Protein AF-A0A1C3TYR8-F1 (afdb_monomer_lite)

Sequence (97 aa):
MKEHRSLLREKTSDAEGERARLDSIIDFERRHLLADLRAGRPDVILVDTRLLSAVPFDWLAWARSDPELQAELSRYRELEDAGGRVRILVARSGSER

pLDDT: mean 79.57, std 15.01, range [38.59, 94.94]

Foldseek 3Di:
DPPVVVVVVVVVVVVVVVVVVVVVVVVVVLVVVLVQLVVVDDQKDKDFQCPVDPDGDDVVVVLCVDPSSVVSLVQWDWDDDPVRGIIMTGGPDPPDD

Structure (mmCIF, N/CA/C/O backbone):
data_AF-A0A1C3TYR8-F1
#
_entry.id   AF-A0A1C3TYR8-F1
#
loop_
_atom_site.group_PDB
_atom_site.id
_atom_site.type_symbol
_atom_site.label_atom_id
_atom_site.label_alt_id
_atom_site.label_comp_id
_atom_site.label_asym_id
_atom_site.label_entity_id
_atom_site.label_seq_id
_atom_site.pdbx_PDB_ins_code
_atom_site.Cartn_x
_atom_site.Cartn_y
_atom_site.Cartn_z
_atom_site.occupancy
_atom_site.B_iso_or_equiv
_atom_site.auth_seq_id
_atom_site.auth_comp_id
_atom_site.auth_asym_id
_atom_site.auth_atom_id
_atom_site.pdbx_PDB_model_num
ATOM 1 N N . MET A 1 1 ? 31.235 -8.513 -36.388 1.00 56.75 1 MET A N 1
ATOM 2 C CA . MET A 1 1 ? 31.389 -8.266 -34.930 1.00 56.75 1 MET A CA 1
ATOM 3 C C . MET A 1 1 ? 30.903 -6.883 -34.457 1.00 56.75 1 MET A C 1
ATOM 5 O O . MET A 1 1 ? 30.576 -6.774 -33.285 1.00 56.75 1 MET A O 1
ATOM 9 N N . LYS A 1 2 ? 30.816 -5.827 -35.294 1.00 56.94 2 LYS A N 1
ATOM 10 C CA . LYS A 1 2 ? 30.374 -4.483 -34.840 1.00 56.94 2 LYS A CA 1
ATOM 11 C C . LYS A 1 2 ? 28.854 -4.329 -34.627 1.00 56.94 2 LYS A C 1
ATOM 13 O O . LYS A 1 2 ? 28.462 -3.624 -33.705 1.00 56.94 2 LYS A O 1
ATOM 18 N N . GLU A 1 3 ? 28.016 -5.008 -35.410 1.00 57.28 3 GLU A N 1
ATOM 19 C CA . GLU A 1 3 ? 26.547 -4.841 -35.360 1.00 57.28 3 GLU A CA 1
ATOM 20 C C . GLU A 1 3 ? 25.903 -5.421 -34.094 1.00 57.28 3 GLU A C 1
ATOM 22 O O . GLU A 1 3 ? 25.067 -4.771 -33.473 1.00 57.28 3 GLU A O 1
ATOM 27 N N . HIS A 1 4 ? 26.364 -6.590 -33.637 1.00 50.91 4 HIS A N 1
ATOM 28 C CA . HIS A 1 4 ? 25.852 -7.231 -32.418 1.00 50.91 4 HIS A CA 1
ATOM 29 C C . HIS A 1 4 ? 26.017 -6.344 -31.171 1.00 50.91 4 HIS A C 1
ATOM 31 O O . HIS A 1 4 ? 25.149 -6.313 -30.304 1.00 50.91 4 HIS A O 1
ATOM 37 N N . ARG A 1 5 ? 27.106 -5.565 -31.102 1.00 54.84 5 ARG A N 1
ATOM 38 C CA . ARG A 1 5 ? 27.379 -4.646 -29.988 1.00 54.84 5 ARG A CA 1
ATOM 39 C C . ARG A 1 5 ? 26.490 -3.397 -30.015 1.00 54.84 5 ARG A C 1
ATOM 41 O O . ARG A 1 5 ? 26.218 -2.840 -28.958 1.00 54.84 5 ARG A O 1
ATOM 48 N N . SER A 1 6 ? 26.049 -2.956 -31.196 1.00 59.19 6 SER A N 1
ATOM 49 C CA . SER A 1 6 ? 25.173 -1.784 -31.335 1.00 59.19 6 SER A CA 1
ATOM 50 C C . SER A 1 6 ? 23.747 -2.099 -30.884 1.00 59.19 6 SER A C 1
ATOM 52 O O . SER A 1 6 ? 23.189 -1.354 -30.087 1.00 59.19 6 SER A O 1
ATOM 54 N N . LEU A 1 7 ? 23.217 -3.257 -31.292 1.00 57.56 7 LEU A N 1
ATOM 55 C CA . LEU A 1 7 ? 21.883 -3.726 -30.898 1.00 57.56 7 LEU A CA 1
ATOM 56 C C . LEU A 1 7 ? 21.780 -4.014 -29.393 1.00 57.56 7 LEU A C 1
ATOM 58 O O . LEU A 1 7 ? 20.745 -3.770 -28.783 1.00 57.56 7 LEU A O 1
ATOM 62 N N . LEU A 1 8 ? 22.853 -4.522 -28.775 1.00 56.16 8 LEU A N 1
ATOM 63 C CA . LEU A 1 8 ? 22.903 -4.736 -27.325 1.00 56.16 8 LEU A CA 1
ATOM 64 C C . LEU A 1 8 ? 22.882 -3.417 -26.546 1.00 56.16 8 LEU A C 1
ATOM 66 O O . LEU A 1 8 ? 22.244 -3.361 -25.500 1.00 56.16 8 LEU A O 1
ATOM 70 N N . ARG A 1 9 ? 23.546 -2.371 -27.056 1.00 57.41 9 ARG A N 1
ATOM 71 C CA . ARG A 1 9 ? 23.606 -1.045 -26.420 1.00 57.41 9 ARG A CA 1
ATOM 72 C C . ARG A 1 9 ? 22.286 -0.281 -26.525 1.00 57.41 9 ARG A C 1
ATOM 74 O O . ARG A 1 9 ? 21.896 0.391 -25.583 1.00 57.41 9 ARG A O 1
ATOM 81 N N . GLU A 1 10 ? 21.601 -0.404 -27.654 1.00 59.12 10 GLU A N 1
ATOM 82 C CA . GLU A 1 10 ? 20.271 0.178 -27.865 1.00 59.12 10 GLU A CA 1
ATOM 83 C C . GLU A 1 10 ? 19.238 -0.488 -26.943 1.00 59.12 10 GLU A C 1
ATOM 85 O O . GLU A 1 10 ? 18.588 0.189 -26.157 1.00 59.12 10 GLU A O 1
ATOM 90 N N . LYS A 1 11 ? 19.224 -1.829 -26.883 1.00 60.06 11 LYS A N 1
ATOM 91 C CA . LYS A 1 11 ? 18.354 -2.583 -25.961 1.00 60.06 11 LYS A CA 1
ATOM 92 C C . LYS A 1 11 ? 18.619 -2.307 -24.478 1.00 60.06 11 LYS A C 1
ATOM 94 O O . LYS A 1 11 ? 17.693 -2.385 -23.678 1.00 60.06 11 LYS A O 1
ATOM 99 N N . THR A 1 12 ? 19.868 -2.039 -24.093 1.00 63.41 12 THR A N 1
ATOM 100 C CA . THR A 1 12 ? 20.204 -1.676 -22.702 1.00 63.41 12 THR A CA 1
ATOM 101 C C . THR A 1 12 ? 19.815 -0.238 -22.384 1.00 63.41 12 THR A C 1
ATOM 103 O O . THR A 1 12 ? 19.243 -0.009 -21.326 1.00 63.41 12 THR A O 1
ATOM 106 N N . SER A 1 13 ? 20.025 0.701 -23.310 1.00 64.38 13 SER A N 1
ATOM 107 C CA . SER A 1 13 ? 19.565 2.089 -23.168 1.00 64.38 13 SER A CA 1
ATOM 108 C C . SER A 1 13 ? 18.039 2.182 -23.043 1.00 64.38 13 SER A C 1
ATOM 110 O O . SER A 1 13 ? 17.537 2.947 -22.223 1.00 64.38 13 SER A O 1
ATOM 112 N N . ASP A 1 14 ? 17.300 1.382 -23.815 1.00 74.62 14 ASP A N 1
ATOM 113 C CA . ASP A 1 14 ? 15.837 1.318 -23.733 1.00 74.62 14 ASP A CA 1
ATOM 114 C C . ASP A 1 14 ? 15.373 0.712 -22.402 1.00 74.62 14 ASP A C 1
ATOM 116 O O . ASP A 1 14 ? 14.417 1.192 -21.794 1.00 74.62 14 ASP A O 1
ATOM 120 N N . ALA A 1 15 ? 16.079 -0.308 -21.904 1.00 81.00 15 ALA A N 1
ATOM 121 C CA . ALA A 1 15 ? 15.781 -0.921 -20.614 1.00 81.00 15 ALA A CA 1
ATOM 122 C C . ALA A 1 15 ? 16.057 0.025 -19.432 1.00 81.00 15 ALA A C 1
ATOM 124 O O . ALA A 1 15 ? 15.282 0.045 -18.479 1.00 81.00 15 ALA A O 1
ATOM 125 N N . GLU A 1 16 ? 17.128 0.820 -19.487 1.00 85.06 16 GLU A N 1
ATOM 126 C CA . GLU A 1 16 ? 17.443 1.832 -18.471 1.00 85.06 16 GLU A CA 1
ATOM 127 C C . GLU A 1 16 ? 16.421 2.974 -18.472 1.00 85.06 16 GLU A C 1
ATOM 129 O O . GLU A 1 16 ? 15.947 3.380 -17.409 1.00 85.06 16 GLU A O 1
ATOM 134 N N . GLY A 1 17 ? 16.031 3.457 -19.657 1.00 86.75 17 GLY A N 1
ATOM 135 C CA . GLY A 1 17 ? 14.995 4.480 -19.800 1.00 86.75 17 GLY A CA 1
ATOM 136 C C . GLY A 1 17 ? 13.633 4.010 -19.288 1.00 86.75 17 GLY A C 1
ATOM 137 O O . GLY A 1 17 ? 12.969 4.726 -18.535 1.00 86.75 17 GLY A O 1
ATOM 138 N N . GLU A 1 18 ? 13.239 2.783 -19.628 1.00 88.50 18 GLU A N 1
ATOM 139 C CA . GLU A 1 18 ? 12.000 2.183 -19.129 1.00 88.50 18 GLU A CA 1
ATOM 140 C C . GLU A 1 18 ? 12.059 1.954 -17.615 1.00 88.50 18 GLU A C 1
ATOM 142 O O . GLU A 1 18 ? 11.093 2.230 -16.903 1.00 88.50 18 GLU A O 1
ATOM 147 N N . ARG A 1 19 ? 13.214 1.530 -17.088 1.00 88.81 19 ARG A N 1
ATOM 148 C CA . ARG A 1 19 ? 13.411 1.370 -15.646 1.00 88.81 19 ARG A CA 1
ATOM 149 C C . ARG A 1 19 ? 13.237 2.693 -14.905 1.00 88.81 19 ARG A C 1
ATOM 151 O O . ARG A 1 19 ? 12.465 2.743 -13.953 1.00 88.81 19 ARG A O 1
ATOM 158 N N . ALA A 1 20 ? 13.879 3.760 -15.378 1.00 91.69 20 ALA A N 1
ATOM 159 C CA . ALA A 1 20 ? 13.750 5.090 -14.789 1.00 91.69 20 ALA A CA 1
ATOM 160 C C . ALA A 1 20 ? 12.295 5.588 -14.815 1.00 91.69 20 ALA A C 1
ATOM 162 O O . ALA A 1 20 ? 11.818 6.196 -13.855 1.00 91.69 20 ALA A O 1
ATOM 163 N N . ARG A 1 21 ? 11.558 5.292 -15.893 1.00 91.25 21 ARG A N 1
ATOM 164 C CA . ARG A 1 21 ? 10.134 5.616 -15.991 1.00 91.25 21 ARG A CA 1
ATOM 165 C C . ARG A 1 21 ? 9.304 4.857 -14.956 1.00 91.25 21 ARG A C 1
ATOM 167 O O . ARG A 1 21 ? 8.499 5.484 -14.269 1.00 91.25 21 ARG A O 1
ATOM 174 N N . LEU A 1 2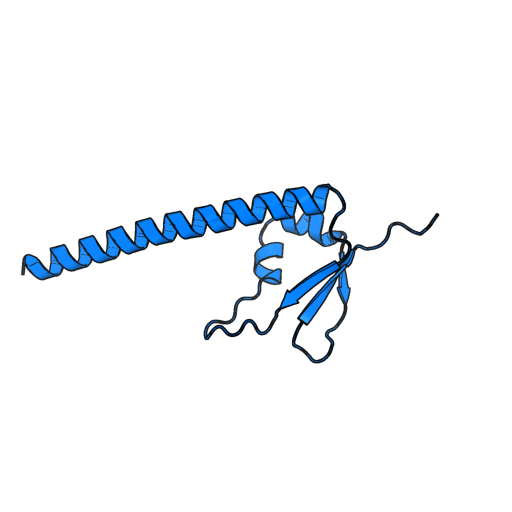2 ? 9.501 3.548 -14.819 1.00 89.19 22 LEU A N 1
ATOM 175 C CA . LEU A 1 22 ? 8.797 2.738 -13.820 1.00 89.19 22 LEU A CA 1
ATOM 176 C C . LEU A 1 22 ? 9.121 3.189 -12.394 1.00 89.19 22 LEU A C 1
ATOM 178 O O . LEU A 1 22 ? 8.204 3.334 -11.589 1.00 89.19 22 LEU A O 1
ATOM 182 N N . ASP A 1 23 ? 10.388 3.485 -12.102 1.00 91.62 23 ASP A N 1
ATOM 183 C CA . ASP A 1 23 ? 10.800 4.001 -10.795 1.00 91.62 23 ASP A CA 1
ATOM 184 C C . ASP A 1 23 ? 10.111 5.350 -10.499 1.00 91.62 23 ASP A C 1
ATOM 186 O O . ASP A 1 23 ? 9.579 5.545 -9.408 1.00 91.62 23 ASP A O 1
ATOM 190 N N . SER A 1 24 ? 9.981 6.237 -11.496 1.00 91.62 24 SER A N 1
ATOM 191 C CA . SER A 1 24 ? 9.257 7.510 -11.331 1.00 91.62 24 SER A CA 1
ATOM 192 C C . SER A 1 24 ? 7.764 7.334 -11.020 1.00 91.62 24 SER A C 1
ATOM 194 O O . SER A 1 24 ? 7.193 8.116 -10.254 1.00 91.62 24 SER A O 1
ATOM 196 N N . ILE A 1 25 ? 7.131 6.298 -11.583 1.00 91.25 25 ILE A N 1
ATOM 197 C CA . ILE A 1 25 ? 5.733 5.955 -11.297 1.00 91.25 25 ILE A CA 1
ATOM 198 C C . ILE A 1 25 ? 5.627 5.425 -9.867 1.00 91.25 25 ILE A C 1
ATOM 200 O O . ILE A 1 25 ? 4.772 5.882 -9.114 1.00 91.25 25 ILE A O 1
ATOM 204 N N . ILE A 1 26 ? 6.526 4.523 -9.465 1.00 90.00 26 ILE A N 1
ATOM 205 C CA . ILE A 1 26 ? 6.561 3.979 -8.102 1.00 90.00 26 ILE A CA 1
ATOM 206 C C . ILE A 1 26 ? 6.715 5.110 -7.075 1.00 90.00 26 ILE A C 1
ATOM 208 O O . ILE A 1 26 ? 5.964 5.159 -6.100 1.00 90.00 26 ILE A O 1
ATOM 212 N N . ASP A 1 27 ? 7.625 6.055 -7.310 1.00 93.00 27 ASP A N 1
ATOM 213 C CA . ASP A 1 27 ? 7.839 7.205 -6.425 1.00 93.00 27 ASP A CA 1
ATOM 214 C C . ASP A 1 27 ? 6.633 8.152 -6.377 1.00 93.00 27 ASP A C 1
ATOM 216 O O . ASP A 1 27 ? 6.325 8.745 -5.337 1.00 93.00 27 ASP A O 1
ATOM 220 N N . PHE A 1 28 ? 5.940 8.332 -7.501 1.00 93.31 28 PHE A N 1
ATOM 221 C CA . PHE A 1 28 ? 4.713 9.119 -7.552 1.00 93.31 28 PHE A CA 1
ATOM 222 C C . PHE A 1 28 ? 3.598 8.474 -6.720 1.00 93.31 28 PHE A C 1
ATOM 224 O O . PHE A 1 28 ? 3.026 9.145 -5.856 1.00 93.31 28 PHE A O 1
ATOM 231 N N . GLU A 1 29 ? 3.337 7.185 -6.939 1.00 90.69 29 GLU A N 1
ATOM 232 C CA . GLU A 1 29 ? 2.309 6.409 -6.237 1.00 90.69 29 GLU A CA 1
ATOM 233 C C . GLU A 1 29 ? 2.600 6.337 -4.735 1.00 90.69 29 GLU A C 1
ATOM 235 O O . GLU A 1 29 ? 1.728 6.609 -3.907 1.00 90.69 29 GLU A O 1
ATOM 240 N N . ARG A 1 30 ? 3.860 6.074 -4.362 1.00 92.88 30 ARG A N 1
ATOM 241 C CA . ARG A 1 30 ? 4.302 6.044 -2.962 1.00 92.88 30 ARG A CA 1
ATOM 242 C C . ARG A 1 30 ? 3.994 7.356 -2.243 1.00 92.88 30 ARG A C 1
ATOM 244 O O . ARG A 1 30 ? 3.488 7.335 -1.121 1.00 92.88 30 ARG A O 1
ATOM 251 N N . ARG A 1 31 ? 4.305 8.500 -2.863 1.00 94.50 31 ARG A N 1
ATOM 252 C CA . ARG A 1 31 ? 4.064 9.819 -2.255 1.00 94.50 31 ARG A CA 1
ATOM 253 C C . ARG A 1 31 ? 2.579 10.106 -2.064 1.00 94.50 31 ARG A C 1
ATOM 255 O O . ARG A 1 31 ? 2.218 10.652 -1.024 1.00 94.50 31 ARG A O 1
ATOM 262 N N . HIS A 1 32 ? 1.739 9.738 -3.029 1.00 92.31 32 HIS A N 1
ATOM 263 C CA . HIS A 1 32 ? 0.290 9.933 -2.925 1.00 92.31 32 HIS A CA 1
ATOM 264 C C . HIS A 1 32 ? -0.312 9.045 -1.844 1.00 92.31 32 HIS A C 1
ATOM 266 O O . HIS A 1 32 ? -1.011 9.549 -0.971 1.00 92.31 32 HIS A O 1
ATOM 272 N N . LEU A 1 33 ? 0.064 7.765 -1.817 1.00 90.69 33 LEU A N 1
ATOM 273 C CA . LEU A 1 33 ? -0.365 6.849 -0.768 1.00 90.69 33 LEU A CA 1
ATOM 274 C C . LEU A 1 33 ? 0.019 7.367 0.625 1.00 90.69 33 LEU A C 1
ATOM 276 O O . LEU A 1 33 ? -0.817 7.401 1.521 1.00 90.69 33 LEU A O 1
ATOM 280 N N . LEU A 1 34 ? 1.264 7.814 0.819 1.00 94.12 34 LEU A N 1
ATOM 281 C CA . LEU A 1 34 ? 1.695 8.401 2.093 1.00 94.12 34 LEU A CA 1
ATOM 282 C C . LEU A 1 34 ? 0.887 9.645 2.473 1.00 94.12 34 LEU A C 1
ATOM 284 O O . LEU A 1 34 ? 0.554 9.818 3.646 1.00 94.12 34 LEU A O 1
ATOM 288 N N . ALA A 1 35 ? 0.599 10.519 1.506 1.00 94.12 35 ALA A N 1
ATOM 289 C CA . ALA A 1 35 ? -0.191 11.721 1.741 1.00 94.12 35 ALA A CA 1
ATOM 290 C C . ALA A 1 35 ? -1.614 11.373 2.196 1.00 94.12 35 ALA A C 1
ATOM 292 O O . ALA A 1 35 ? -2.079 11.929 3.192 1.00 94.12 35 ALA A O 1
ATOM 293 N N . ASP A 1 36 ? -2.254 10.411 1.531 1.00 92.00 36 ASP A N 1
ATOM 294 C CA . ASP A 1 36 ? -3.581 9.930 1.908 1.00 92.00 36 ASP A CA 1
ATOM 295 C C . ASP A 1 36 ? -3.557 9.345 3.324 1.00 92.00 36 ASP A C 1
ATOM 297 O O . ASP A 1 36 ? -4.293 9.819 4.196 1.00 92.00 36 ASP A O 1
ATOM 301 N N . LEU A 1 37 ? -2.647 8.397 3.596 1.00 92.12 37 LEU A N 1
ATOM 302 C CA . LEU A 1 37 ? -2.541 7.724 4.899 1.00 92.12 37 LEU A CA 1
ATOM 303 C C . LEU A 1 37 ? -2.363 8.720 6.053 1.00 92.12 37 LEU A C 1
ATOM 305 O O . LEU A 1 37 ? -2.993 8.582 7.106 1.00 92.12 37 LEU A O 1
ATOM 309 N N . ARG A 1 38 ? -1.543 9.757 5.847 1.00 92.81 38 ARG A N 1
ATOM 310 C CA . ARG A 1 38 ? -1.311 10.834 6.824 1.00 92.81 38 ARG A CA 1
ATOM 311 C C . ARG A 1 38 ? -2.520 11.743 7.011 1.00 92.81 38 ARG A C 1
ATOM 313 O O . ARG A 1 38 ? -2.712 12.264 8.106 1.00 92.81 38 ARG A O 1
ATOM 320 N N . ALA A 1 39 ? -3.348 11.903 5.983 1.00 90.75 39 ALA A N 1
ATOM 321 C CA . ALA A 1 39 ? -4.628 12.594 6.083 1.00 90.75 39 ALA A CA 1
ATOM 322 C C . ALA A 1 39 ? -5.700 11.768 6.825 1.00 90.75 39 ALA A C 1
ATOM 324 O O . ALA A 1 39 ? -6.841 12.215 6.942 1.00 90.75 39 ALA A O 1
ATOM 325 N N . GLY A 1 40 ? -5.354 10.579 7.336 1.00 82.94 40 GLY A N 1
ATOM 326 C CA . GLY A 1 40 ? -6.278 9.700 8.050 1.00 82.94 40 GLY A CA 1
ATOM 327 C C . GLY A 1 40 ? -7.250 8.974 7.123 1.00 82.94 40 GLY A C 1
ATOM 328 O O . GLY A 1 40 ? -8.315 8.558 7.565 1.00 82.94 40 GLY A O 1
ATOM 329 N N . ARG A 1 41 ? -6.911 8.847 5.837 1.00 83.38 41 ARG A N 1
ATOM 330 C CA . ARG A 1 41 ? -7.690 8.115 4.831 1.00 83.38 41 ARG A CA 1
ATOM 331 C C . ARG A 1 41 ? -6.747 7.165 4.081 1.00 83.38 41 ARG A C 1
ATOM 333 O O . ARG A 1 41 ? -5.569 7.459 3.977 1.00 83.38 41 ARG A O 1
ATOM 340 N N . PRO A 1 42 ? -7.197 6.044 3.517 1.00 88.56 42 PRO A N 1
ATOM 341 C CA . PRO A 1 42 ? -8.537 5.471 3.590 1.00 88.56 42 PRO A CA 1
ATOM 342 C C . PRO A 1 42 ? -8.774 4.683 4.891 1.00 88.56 42 PRO A C 1
ATOM 344 O O . PRO A 1 42 ? -7.840 4.171 5.481 1.00 88.56 42 PRO A O 1
ATOM 347 N N . ASP A 1 43 ? -10.027 4.482 5.306 1.00 90.00 43 ASP A N 1
ATOM 348 C CA . ASP A 1 43 ? -10.338 3.599 6.448 1.00 90.00 43 ASP A CA 1
ATOM 349 C C . ASP A 1 43 ? -10.091 2.113 6.146 1.00 90.00 43 ASP A C 1
ATOM 351 O O . ASP A 1 43 ? -9.918 1.297 7.051 1.00 90.00 43 ASP A O 1
ATOM 355 N N . VAL A 1 44 ? -10.095 1.748 4.863 1.00 90.06 44 VAL A N 1
ATOM 356 C CA . VAL A 1 44 ? -9.898 0.380 4.383 1.00 90.06 44 VAL A CA 1
ATOM 357 C C . VAL A 1 44 ? -8.956 0.394 3.184 1.00 90.06 44 VAL A C 1
ATOM 359 O O . VAL A 1 44 ? -9.166 1.143 2.233 1.00 90.06 44 VAL A O 1
ATOM 362 N N . ILE A 1 45 ? -7.949 -0.476 3.209 1.00 90.75 45 ILE A N 1
ATOM 363 C CA . ILE A 1 45 ? -7.061 -0.766 2.081 1.00 90.75 45 ILE A CA 1
ATOM 364 C C . ILE A 1 45 ? -7.333 -2.202 1.643 1.00 90.75 45 ILE A C 1
ATOM 366 O O . ILE A 1 45 ? -7.265 -3.133 2.449 1.00 90.75 45 ILE A O 1
ATOM 370 N N . LEU A 1 46 ? -7.633 -2.375 0.360 1.00 88.31 46 LEU A N 1
ATOM 371 C CA . LEU A 1 46 ? -7.814 -3.680 -0.264 1.00 88.31 46 LEU A CA 1
ATOM 372 C C . LEU A 1 46 ? -6.575 -3.997 -1.091 1.00 88.31 46 LEU A C 1
ATOM 374 O O . LEU A 1 46 ? -6.221 -3.247 -1.997 1.00 88.31 46 LEU A O 1
ATOM 378 N N . VAL A 1 47 ? -5.927 -5.110 -0.772 1.00 86.06 47 VAL A N 1
ATOM 379 C CA . VAL A 1 47 ? -4.739 -5.584 -1.475 1.00 86.06 47 VAL A CA 1
ATOM 380 C C . VAL A 1 47 ? -5.098 -6.886 -2.165 1.00 86.06 47 VAL A C 1
ATOM 382 O O . VAL A 1 47 ? -5.362 -7.895 -1.511 1.00 86.06 47 VAL A O 1
ATOM 385 N N . ASP A 1 48 ? -5.112 -6.864 -3.492 1.00 79.50 48 ASP A N 1
ATOM 386 C CA . ASP A 1 48 ? -5.251 -8.081 -4.281 1.00 79.50 48 ASP A CA 1
ATOM 387 C C . ASP A 1 48 ? -3.977 -8.924 -4.130 1.00 79.50 48 ASP A C 1
ATOM 389 O O . ASP A 1 48 ? -2.879 -8.490 -4.484 1.00 79.50 48 ASP A O 1
ATOM 393 N N . THR A 1 49 ? -4.116 -10.125 -3.566 1.00 72.19 49 THR A N 1
ATOM 394 C CA . THR A 1 49 ? -3.001 -11.061 -3.351 1.00 72.19 49 THR A CA 1
AT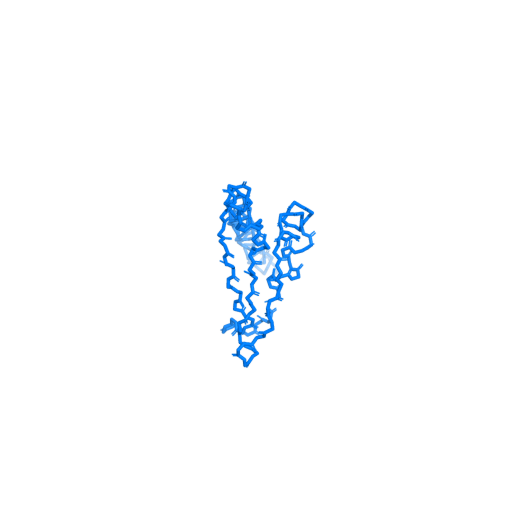OM 395 C C . THR A 1 49 ? -2.827 -12.035 -4.517 1.00 72.19 49 THR A C 1
ATOM 397 O O . THR A 1 49 ? -1.887 -12.831 -4.523 1.00 72.19 49 THR A O 1
ATOM 400 N N . ARG A 1 50 ? -3.719 -11.979 -5.514 1.00 69.44 50 ARG A N 1
ATOM 401 C CA . ARG A 1 50 ? -3.749 -12.845 -6.698 1.00 69.44 50 ARG A CA 1
ATOM 402 C C . ARG A 1 50 ? -3.786 -12.065 -8.004 1.00 69.44 50 ARG A C 1
ATOM 404 O O . ARG A 1 50 ? -4.277 -12.610 -8.997 1.00 69.44 50 ARG A O 1
ATOM 411 N N . LEU A 1 51 ? -3.265 -10.834 -8.011 1.00 62.53 51 LEU A N 1
ATOM 412 C CA . LEU A 1 51 ? -3.024 -10.060 -9.230 1.00 62.53 51 LEU A CA 1
ATOM 413 C C . LEU A 1 51 ? -2.598 -11.023 -10.347 1.00 62.53 51 LEU A C 1
ATOM 415 O O . LEU A 1 51 ? -1.641 -11.775 -10.160 1.00 62.53 51 LEU A O 1
ATOM 419 N N . LEU A 1 52 ? -3.375 -11.041 -11.442 1.00 52.56 52 LEU A N 1
ATOM 420 C CA . LEU A 1 52 ? -3.325 -11.948 -12.610 1.00 52.56 52 LEU A CA 1
ATOM 421 C C . LEU A 1 52 ? -2.022 -11.804 -13.421 1.00 52.56 52 LEU A C 1
ATOM 423 O O . LEU A 1 52 ? -2.008 -11.655 -14.639 1.00 52.56 52 LEU A O 1
ATOM 427 N N . SER A 1 53 ? -0.908 -11.799 -12.721 1.00 57.19 53 SER A N 1
ATOM 428 C CA . SER A 1 53 ? 0.442 -11.648 -13.200 1.00 57.19 53 SER A CA 1
ATOM 429 C C . SER A 1 53 ? 1.097 -13.021 -13.120 1.00 57.19 53 SER A C 1
ATOM 431 O O . SER A 1 53 ? 0.979 -13.725 -12.119 1.00 57.19 53 SER A O 1
ATOM 433 N N . ALA A 1 54 ? 1.832 -13.407 -14.163 1.00 60.09 54 ALA A N 1
ATOM 434 C CA . ALA A 1 54 ? 2.697 -14.588 -14.116 1.00 60.09 54 ALA A CA 1
ATOM 435 C C . ALA A 1 54 ? 3.802 -14.466 -13.042 1.00 60.09 54 ALA A C 1
ATOM 437 O O . ALA A 1 54 ? 4.486 -15.443 -12.743 1.00 60.09 54 ALA A O 1
ATOM 438 N N . VAL A 1 55 ? 3.978 -13.269 -12.469 1.00 66.06 55 VAL A N 1
ATOM 439 C CA . VAL A 1 55 ? 4.946 -12.958 -11.423 1.00 66.06 55 VAL A CA 1
ATOM 440 C C . VAL A 1 55 ? 4.208 -12.643 -10.116 1.00 66.06 55 VAL A C 1
ATOM 442 O O . VAL A 1 55 ? 3.443 -11.674 -10.073 1.00 66.06 55 VAL A O 1
ATOM 445 N N . PRO A 1 56 ? 4.432 -13.414 -9.040 1.00 69.44 56 PRO A N 1
ATOM 446 C CA . PRO A 1 56 ? 3.883 -13.087 -7.733 1.00 69.44 56 PRO A CA 1
ATOM 447 C C . PRO A 1 56 ? 4.492 -11.774 -7.225 1.00 69.44 56 PRO A C 1
ATOM 449 O O . PRO A 1 56 ? 5.710 -11.599 -7.243 1.00 69.44 56 PRO A O 1
ATOM 452 N N . PHE A 1 57 ? 3.647 -10.861 -6.752 1.00 76.88 57 PHE A N 1
ATOM 453 C CA . PHE A 1 57 ? 4.072 -9.607 -6.136 1.00 76.88 57 PHE A CA 1
ATOM 454 C C . PHE A 1 57 ? 3.370 -9.431 -4.791 1.00 76.88 57 PHE A C 1
ATOM 456 O O . PHE A 1 57 ? 2.153 -9.270 -4.733 1.00 76.88 57 PHE A O 1
ATOM 463 N N . ASP A 1 58 ? 4.140 -9.466 -3.702 1.00 81.75 58 ASP A N 1
ATOM 464 C CA . ASP A 1 58 ? 3.622 -9.187 -2.363 1.00 81.75 58 ASP A CA 1
ATOM 465 C C . ASP A 1 58 ? 3.701 -7.683 -2.088 1.00 81.75 58 ASP A C 1
ATOM 467 O O . ASP A 1 58 ? 4.697 -7.163 -1.574 1.00 81.75 58 ASP A O 1
ATOM 471 N N . TRP A 1 59 ? 2.627 -6.979 -2.448 1.00 86.12 59 TRP A N 1
ATOM 472 C CA . TRP A 1 59 ? 2.510 -5.539 -2.230 1.00 86.12 59 TRP A CA 1
ATOM 473 C C . TRP A 1 59 ? 2.693 -5.156 -0.758 1.00 86.12 59 TRP A C 1
ATOM 475 O O . TRP A 1 59 ? 3.293 -4.124 -0.464 1.00 86.12 59 TRP A O 1
ATOM 485 N N . LEU A 1 60 ? 2.216 -5.977 0.185 1.00 87.12 60 LEU A N 1
ATOM 486 C CA . LEU A 1 60 ? 2.296 -5.632 1.603 1.00 87.12 60 LEU A CA 1
ATOM 487 C C . LEU A 1 60 ? 3.714 -5.803 2.144 1.00 87.12 60 LEU A C 1
ATOM 489 O O . LEU A 1 60 ? 4.154 -4.987 2.953 1.00 87.12 60 LEU A O 1
ATOM 493 N N . ALA A 1 61 ? 4.439 -6.830 1.696 1.00 87.50 61 ALA A N 1
ATOM 494 C CA . ALA A 1 61 ? 5.858 -6.968 2.009 1.00 87.50 61 ALA A CA 1
ATOM 495 C C . ALA A 1 61 ? 6.669 -5.792 1.442 1.00 87.50 61 ALA A C 1
ATOM 497 O O . ALA A 1 61 ? 7.493 -5.224 2.158 1.00 87.50 61 ALA A O 1
ATOM 498 N N . TRP A 1 62 ? 6.385 -5.377 0.201 1.00 88.69 62 TRP A N 1
ATOM 499 C CA . TRP A 1 62 ? 6.990 -4.183 -0.392 1.00 88.69 62 TRP A CA 1
ATOM 500 C C . TRP A 1 62 ? 6.678 -2.922 0.430 1.00 88.69 62 TRP A C 1
ATOM 502 O O . TRP A 1 62 ? 7.600 -2.235 0.864 1.00 88.69 62 TRP A O 1
ATOM 512 N N . ALA A 1 63 ? 5.408 -2.657 0.741 1.00 90.31 63 ALA A N 1
ATOM 513 C CA . ALA A 1 63 ? 5.008 -1.462 1.482 1.00 90.31 63 ALA A CA 1
ATOM 514 C C . ALA A 1 63 ? 5.583 -1.431 2.910 1.00 90.31 63 ALA A C 1
ATOM 516 O O . ALA A 1 63 ? 5.960 -0.374 3.402 1.00 90.31 63 ALA A O 1
ATOM 517 N N . ARG A 1 64 ? 5.697 -2.590 3.576 1.00 90.31 64 ARG A N 1
ATOM 518 C CA . ARG A 1 64 ? 6.325 -2.705 4.905 1.00 90.31 64 ARG A CA 1
ATOM 519 C C . ARG A 1 64 ? 7.851 -2.581 4.872 1.00 90.31 64 ARG A C 1
ATOM 521 O O . ARG A 1 64 ? 8.432 -2.346 5.923 1.00 90.31 64 ARG A O 1
ATOM 528 N N . SER A 1 65 ? 8.496 -2.756 3.718 1.00 91.69 65 SER A N 1
ATOM 529 C CA . SER A 1 65 ? 9.945 -2.536 3.582 1.00 91.69 65 SER A CA 1
ATOM 530 C C . SER A 1 65 ? 10.320 -1.051 3.575 1.00 91.69 65 SER A C 1
ATOM 532 O O . SER A 1 65 ? 11.468 -0.703 3.848 1.00 91.69 65 SER A O 1
ATOM 534 N N . ASP A 1 66 ? 9.347 -0.180 3.302 1.00 93.31 66 ASP A N 1
ATOM 535 C CA . ASP A 1 66 ? 9.504 1.263 3.349 1.00 93.31 66 ASP A CA 1
ATOM 536 C C . ASP A 1 66 ? 9.207 1.802 4.760 1.00 93.31 66 ASP A C 1
ATOM 538 O O . ASP A 1 66 ? 8.073 1.670 5.229 1.00 93.31 66 ASP A O 1
ATOM 542 N N . PRO A 1 67 ? 10.173 2.436 5.454 1.00 94.81 67 PRO A N 1
ATOM 543 C CA . PRO A 1 67 ? 9.983 2.845 6.846 1.00 94.81 67 PRO A CA 1
ATOM 544 C C . PRO A 1 67 ? 8.836 3.839 7.060 1.00 94.81 67 PRO A C 1
ATOM 546 O O . PRO A 1 67 ? 8.161 3.787 8.090 1.00 94.81 67 PRO A O 1
ATOM 549 N N . GLU A 1 68 ? 8.597 4.743 6.104 1.00 94.94 68 GLU A N 1
ATOM 550 C CA . GLU A 1 68 ? 7.528 5.737 6.224 1.00 94.94 68 GLU A CA 1
ATOM 551 C C . GLU A 1 68 ? 6.157 5.091 6.041 1.00 94.94 68 GLU A C 1
ATOM 553 O O .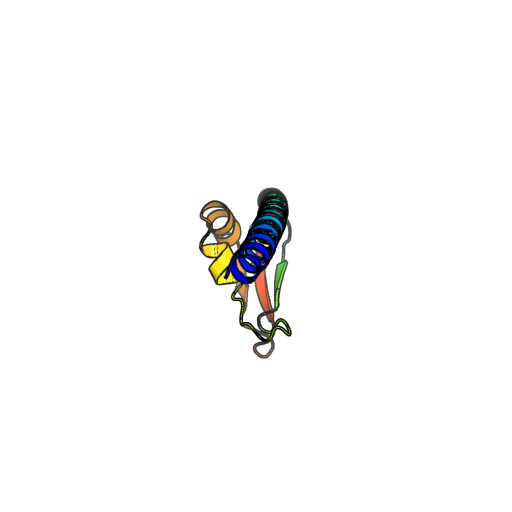 GLU A 1 68 ? 5.257 5.316 6.853 1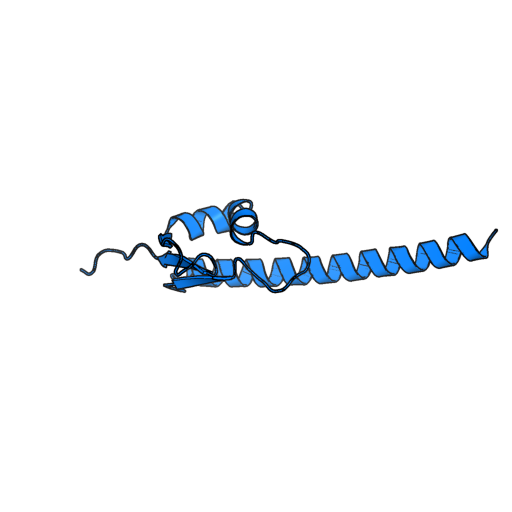.00 94.94 68 GLU A O 1
ATOM 558 N N . LEU A 1 69 ? 5.999 4.248 5.015 1.00 93.69 69 LEU A N 1
ATOM 559 C CA . LEU A 1 69 ? 4.745 3.520 4.812 1.00 93.69 69 LEU A CA 1
ATOM 560 C C . LEU A 1 69 ? 4.486 2.553 5.961 1.00 93.69 69 LEU A C 1
ATOM 562 O O . LEU A 1 69 ? 3.358 2.471 6.438 1.00 93.69 69 LEU A O 1
ATOM 566 N N . GLN A 1 70 ? 5.509 1.851 6.450 1.00 94.19 70 GLN A N 1
ATOM 567 C CA . GLN A 1 70 ? 5.372 0.939 7.580 1.00 94.19 70 GLN A CA 1
ATOM 568 C C . GLN A 1 70 ? 4.849 1.660 8.829 1.00 94.19 70 GLN A C 1
ATOM 570 O O . GLN A 1 70 ? 3.965 1.135 9.514 1.00 94.19 70 GLN A O 1
ATOM 575 N N . ALA A 1 71 ? 5.365 2.859 9.118 1.00 94.25 71 ALA A N 1
ATOM 576 C CA . ALA A 1 71 ? 4.909 3.660 10.247 1.00 94.25 71 ALA A CA 1
ATOM 577 C C . ALA A 1 71 ? 3.416 4.003 10.129 1.00 94.25 71 ALA A C 1
ATOM 579 O O . ALA A 1 71 ? 2.667 3.809 11.089 1.00 94.25 71 ALA A O 1
ATOM 580 N N . GLU A 1 72 ? 2.957 4.435 8.954 1.00 94.00 72 GLU A N 1
ATOM 581 C CA . GLU A 1 72 ? 1.543 4.758 8.734 1.00 94.00 72 GLU A CA 1
ATOM 582 C C . GLU A 1 72 ? 0.650 3.501 8.726 1.00 94.00 72 GLU A C 1
ATOM 584 O O . GLU A 1 72 ? -0.391 3.465 9.386 1.00 94.00 72 GLU A O 1
ATOM 589 N N . LEU A 1 73 ? 1.083 2.422 8.067 1.00 92.56 73 LEU A N 1
ATOM 590 C CA . LEU A 1 73 ? 0.356 1.150 7.989 1.00 92.56 73 LEU A CA 1
ATOM 591 C C . LEU A 1 73 ? 0.236 0.442 9.347 1.00 92.56 73 LEU A C 1
ATOM 593 O O . LEU A 1 73 ? -0.681 -0.355 9.537 1.00 92.56 73 LEU A O 1
ATOM 597 N N . SER A 1 74 ? 1.100 0.746 10.321 1.00 91.62 74 SER A N 1
ATOM 598 C CA . SER A 1 74 ? 0.991 0.214 11.690 1.00 91.62 74 SER A CA 1
ATOM 599 C C . SER A 1 74 ? -0.325 0.595 12.390 1.00 91.62 74 SER A C 1
ATOM 601 O O . SER A 1 74 ? -0.777 -0.105 13.303 1.00 91.62 74 SER A O 1
ATOM 603 N N . ARG A 1 75 ? -0.974 1.674 11.927 1.00 91.88 75 ARG A N 1
ATOM 604 C CA . ARG A 1 75 ? -2.294 2.125 12.389 1.00 91.88 75 ARG A CA 1
ATOM 605 C C . ARG A 1 75 ? -3.436 1.268 11.859 1.00 91.88 75 ARG A C 1
ATOM 607 O O . ARG A 1 75 ? -4.566 1.435 12.300 1.00 91.88 75 ARG A O 1
ATOM 614 N N . TYR A 1 76 ? -3.160 0.346 10.948 1.00 92.44 76 TYR A N 1
ATOM 615 C CA . TYR A 1 76 ? -4.140 -0.569 10.394 1.00 92.44 76 TYR A CA 1
ATOM 616 C C . TYR A 1 76 ? -4.029 -1.931 11.085 1.00 92.44 76 TYR A C 1
ATOM 618 O O . TYR A 1 76 ? -3.017 -2.297 11.696 1.00 92.44 76 TYR A O 1
ATOM 626 N N . ARG A 1 77 ? -5.113 -2.695 11.048 1.00 91.19 77 ARG A N 1
ATOM 627 C CA . ARG A 1 77 ? -5.126 -4.116 11.386 1.00 91.19 77 ARG A CA 1
ATOM 628 C C . ARG A 1 77 ? -5.433 -4.905 10.127 1.00 91.19 77 ARG A C 1
ATOM 630 O O . ARG A 1 77 ? -6.293 -4.518 9.343 1.00 91.19 77 ARG A O 1
ATOM 637 N N . GLU A 1 78 ? -4.722 -6.003 9.952 1.00 89.06 78 GLU A N 1
ATOM 638 C CA . GLU A 1 78 ? -4.989 -6.958 8.887 1.00 89.06 78 GLU A CA 1
ATOM 639 C C . GLU A 1 78 ? -6.175 -7.833 9.304 1.00 89.06 78 GLU A C 1
ATOM 641 O O . GLU A 1 78 ? -6.192 -8.357 10.418 1.00 89.06 78 GLU A O 1
ATOM 646 N N . LEU A 1 79 ? -7.190 -7.928 8.447 1.00 84.44 79 LEU A N 1
ATOM 647 C CA . LEU A 1 79 ? -8.286 -8.877 8.590 1.00 84.44 79 LEU A CA 1
ATOM 648 C C . LEU A 1 79 ? -8.009 -10.082 7.691 1.00 84.44 79 LEU A C 1
ATOM 650 O O . LEU A 1 79 ? -7.587 -9.926 6.543 1.00 84.44 79 LEU A O 1
ATOM 654 N N . GLU A 1 80 ? -8.234 -11.274 8.240 1.00 67.25 80 GLU A N 1
ATOM 655 C CA . GLU A 1 80 ? -8.048 -12.533 7.524 1.00 67.25 80 GLU A CA 1
ATOM 656 C C . GLU A 1 80 ? -9.063 -12.678 6.375 1.00 67.25 80 GLU A C 1
ATOM 658 O O . GLU A 1 80 ? -10.192 -12.189 6.433 1.00 67.25 80 GLU A O 1
ATOM 663 N N . ASP A 1 81 ? -8.602 -13.307 5.299 1.00 66.38 81 ASP A N 1
ATOM 664 C CA . ASP A 1 81 ? -9.112 -13.194 3.932 1.00 66.38 81 ASP A CA 1
ATOM 665 C C . ASP A 1 81 ? -10.453 -13.914 3.685 1.00 66.38 81 ASP A C 1
ATOM 667 O O . ASP A 1 81 ? -10.653 -15.065 4.082 1.00 66.38 81 ASP A O 1
ATOM 671 N N . ALA A 1 82 ? -11.334 -13.283 2.903 1.00 60.03 82 ALA A N 1
ATOM 672 C CA . ALA A 1 82 ? -12.487 -13.918 2.268 1.00 60.03 82 ALA A CA 1
ATOM 673 C C . ALA A 1 82 ? -12.045 -14.879 1.135 1.00 60.03 82 ALA A C 1
ATOM 675 O O . ALA A 1 82 ? -12.260 -14.628 -0.052 1.00 60.03 82 ALA A O 1
ATOM 676 N N . GLY A 1 83 ? -11.432 -16.013 1.493 1.00 67.00 83 GLY A N 1
ATOM 677 C CA . GLY A 1 83 ? -11.096 -17.094 0.553 1.00 67.00 83 GLY A CA 1
ATOM 678 C C . GLY A 1 83 ? -9.700 -17.033 -0.086 1.00 67.00 83 GLY A C 1
ATOM 679 O O . GLY A 1 83 ? -9.455 -17.692 -1.105 1.00 67.00 83 GLY A O 1
ATOM 680 N N . GLY A 1 84 ? -8.772 -16.278 0.499 1.00 69.38 84 GLY A N 1
ATOM 681 C CA . GLY A 1 84 ? -7.358 -16.236 0.105 1.00 69.38 84 GLY A CA 1
ATOM 682 C C . GLY A 1 84 ? -7.067 -15.378 -1.138 1.00 69.38 84 GLY A C 1
ATOM 683 O O . GLY A 1 84 ? -6.084 -15.667 -1.824 1.00 69.38 84 GLY A O 1
ATOM 684 N N . ARG A 1 85 ? -7.964 -14.458 -1.521 1.00 75.38 85 ARG A N 1
ATOM 685 C CA 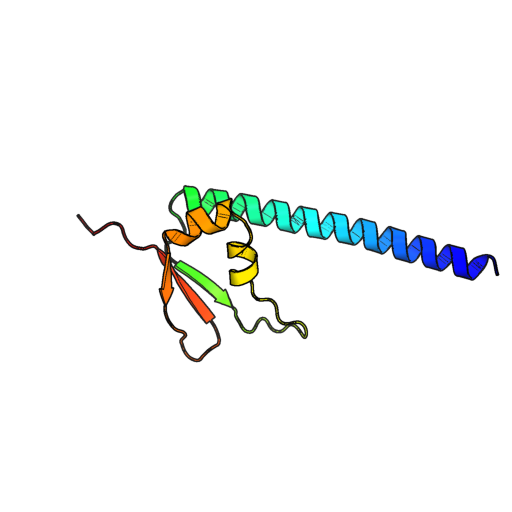. ARG A 1 85 ? -7.861 -13.615 -2.730 1.00 75.38 85 ARG A CA 1
ATOM 686 C C . ARG A 1 85 ? -7.537 -12.155 -2.444 1.00 75.38 85 ARG A C 1
ATOM 688 O O . ARG A 1 85 ? -6.935 -11.502 -3.290 1.00 75.38 85 ARG A O 1
ATOM 695 N N . VAL A 1 86 ? -7.9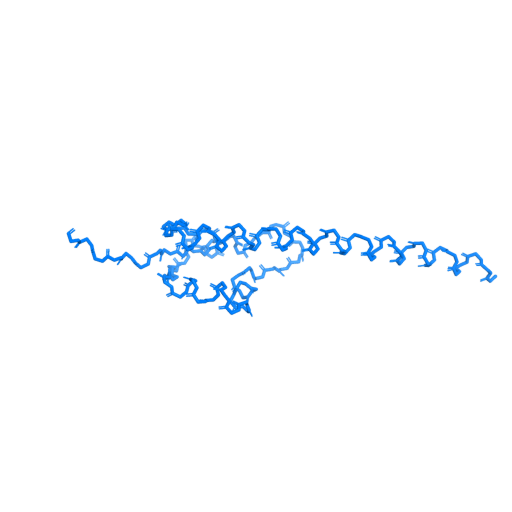87 -11.630 -1.311 1.00 77.44 86 VAL A N 1
ATOM 696 C CA . VAL A 1 86 ? -7.861 -10.210 -0.988 1.00 77.44 86 VAL A CA 1
ATOM 697 C C . VAL A 1 86 ? -7.471 -10.075 0.469 1.00 77.44 86 VAL A C 1
ATOM 699 O O . VAL A 1 86 ? -8.180 -10.521 1.370 1.00 77.44 86 VAL A O 1
ATOM 702 N N . ARG A 1 87 ? -6.367 -9.374 0.701 1.00 85.25 87 ARG A N 1
ATOM 703 C CA . ARG A 1 87 ? -5.960 -8.957 2.035 1.00 85.25 87 ARG A CA 1
ATOM 704 C C . ARG A 1 87 ? -6.583 -7.600 2.343 1.00 85.25 87 ARG A C 1
ATOM 706 O O . ARG A 1 87 ? -6.439 -6.653 1.571 1.00 85.25 87 ARG A O 1
ATOM 713 N N . ILE A 1 88 ? -7.274 -7.512 3.475 1.00 84.19 88 ILE A N 1
ATOM 714 C CA . ILE A 1 88 ? -7.996 -6.309 3.895 1.00 84.19 88 ILE A CA 1
ATOM 715 C C . ILE A 1 88 ? -7.258 -5.698 5.083 1.00 84.19 88 ILE A C 1
ATOM 717 O O . ILE A 1 88 ? -7.083 -6.348 6.112 1.00 84.19 88 ILE A O 1
ATOM 721 N N . LEU A 1 89 ? -6.834 -4.443 4.962 1.00 89.62 89 LEU A N 1
ATOM 722 C CA . LEU A 1 89 ? -6.300 -3.664 6.077 1.00 89.62 89 LEU A CA 1
ATOM 723 C C . LEU A 1 89 ? -7.358 -2.646 6.484 1.00 89.62 89 LEU A C 1
ATOM 725 O O . LEU A 1 89 ? -7.799 -1.855 5.659 1.00 89.62 89 LEU A O 1
ATOM 729 N N . VAL A 1 90 ? -7.757 -2.653 7.749 1.00 90.25 90 VAL A N 1
ATOM 730 C CA . VAL A 1 90 ? -8.744 -1.708 8.281 1.00 90.25 90 VAL A CA 1
ATOM 731 C C . VAL A 1 90 ? -8.055 -0.802 9.279 1.00 90.25 90 VAL A C 1
ATOM 733 O O . VAL A 1 90 ? -7.333 -1.292 10.151 1.00 90.25 90 VAL A O 1
ATOM 736 N N . ALA A 1 91 ? -8.259 0.506 9.159 1.00 89.69 91 ALA A N 1
ATOM 737 C CA . ALA A 1 91 ? -7.773 1.470 10.126 1.00 89.69 91 ALA A CA 1
ATOM 738 C C . ALA A 1 91 ? -8.247 1.041 11.519 1.00 89.69 91 ALA A C 1
ATOM 740 O O . ALA A 1 91 ? -9.405 0.671 11.728 1.00 89.69 91 ALA A O 1
ATOM 741 N N . ARG A 1 92 ? -7.335 1.030 12.490 1.00 84.69 92 ARG A N 1
ATOM 742 C CA . ARG A 1 92 ? -7.705 0.832 13.888 1.00 84.69 92 ARG A CA 1
ATOM 743 C C . ARG A 1 92 ? -8.467 2.086 14.272 1.00 84.69 92 ARG A C 1
ATOM 745 O O . ARG A 1 92 ? -7.848 3.114 14.525 1.00 84.69 92 ARG A O 1
ATOM 752 N N . SER A 1 93 ? -9.794 2.014 14.230 1.00 69.06 93 SER A N 1
ATOM 753 C CA . SER A 1 93 ? -10.659 3.115 14.624 1.00 69.06 93 SER A CA 1
ATOM 754 C C . SER A 1 93 ? -10.140 3.668 15.948 1.00 69.06 93 SER A C 1
ATOM 756 O O . SER A 1 93 ? -10.010 2.927 16.929 1.00 69.06 93 SER A O 1
ATOM 758 N N . GLY A 1 94 ? -9.817 4.963 15.981 1.00 58.22 94 GLY A N 1
ATOM 759 C CA . GLY A 1 94 ? -9.915 5.677 17.240 1.00 58.22 94 GLY A CA 1
ATOM 760 C C . GLY A 1 94 ? -11.335 5.421 17.719 1.00 58.22 94 GLY A C 1
ATOM 761 O O . GLY A 1 94 ? -12.263 5.671 16.957 1.00 58.22 94 GLY A O 1
ATOM 762 N N . SER A 1 95 ? -11.463 4.792 18.890 1.00 43.28 95 SER A N 1
ATOM 763 C CA . SER A 1 95 ? -12.715 4.620 19.626 1.00 43.28 95 SER A CA 1
ATOM 764 C C . SER A 1 95 ? -13.724 5.678 19.205 1.00 43.28 95 SER A C 1
ATOM 766 O O . SER A 1 95 ? -13.438 6.864 19.375 1.00 43.28 95 SER A O 1
ATOM 768 N N . GLU A 1 96 ? -14.876 5.251 18.689 1.00 42.16 96 GLU A N 1
ATOM 769 C CA . GLU A 1 96 ? -16.074 6.083 18.726 1.00 42.16 96 GLU A CA 1
ATOM 770 C C . GLU A 1 96 ? -16.134 6.685 20.140 1.00 42.16 96 GLU A C 1
ATOM 772 O O . GLU A 1 96 ? -16.108 5.962 21.144 1.00 42.16 96 GLU A O 1
ATOM 777 N N . ARG A 1 97 ? -16.032 8.007 20.213 1.00 38.59 97 ARG A N 1
ATOM 778 C CA . ARG A 1 97 ? -16.310 8.811 21.396 1.00 38.59 97 ARG A CA 1
ATOM 779 C C . ARG A 1 97 ? -17.306 9.867 20.977 1.00 38.59 97 ARG A C 1
ATOM 781 O O . ARG A 1 97 ? -17.099 10.438 19.883 1.00 38.59 97 ARG A O 1
#

Secondary structure (DSSP, 8-state):
-HHHHHHHHHHHHHHHHHHHHHHHHHHHHHHHHHHHHHTT--SEEEEESS-S-SS---HHHHHHHSHHHHHHHTTEEEEPPSSSSEEEEEE------

Radius of gyration: 19.17 Å; chains: 1; bounding box: 48×30×57 Å

Organism: NCBI:txid108015